Protein AF-A0A940KRP9-F1 (afdb_monomer_lite)

Radius of gyration: 16.77 Å; chains: 1; bounding box: 37×30×49 Å

pLDDT: mean 93.1, std 4.65, range [72.75, 98.44]

Foldseek 3Di:
DQLVLQLVLLVLQLCCLPPPPCVPDVADPQRSLQLNLQLLVVLVVDQKAALVVSLCRRVVDPVSSVSSVVSLVVCCVVVVDDRDNMDTHDPVSSVVSVVVSQQWDQDPVPDTDRDNHDCVQWDWDADPVVRDIDIHGDDDDDD

Sequence (143 aa):
DEYNQTHNVLSIYKNFITEKLDEKLEVSKPDKIDLLNRSIRYFKENEQFNLDEFSNVVLDNPVAIQEWKDYKQHYEQESGNEIGDSFSINNAAVKKQARTYKSVLKLDKNFHIYIHGNRDLIEKGFDDAVKMSYYKVYFNEEQ

Secondary structure (DSSP, 8-state):
-HHHHHHHHHHHHHHIIIIIGGGTS---HHHHHHHHHHHHHHHHH-SEEEHHHHHHHHH--HHHHHHHHHHHHHHHHHH-----SEEE--HHHHHHHHTT---EEEETTTEEEE--S-GGGEEEEEETTTTEEEEEE--S---

Structure (mmCIF, N/CA/C/O backbone):
data_AF-A0A940KRP9-F1
#
_entry.id   AF-A0A940KRP9-F1
#
loop_
_atom_site.group_PDB
_atom_site.id
_atom_site.type_symbol
_atom_site.label_atom_id
_atom_site.label_alt_id
_atom_site.label_comp_id
_atom_site.label_asym_id
_atom_site.label_entity_id
_atom_site.label_seq_id
_atom_site.pdbx_PDB_ins_code
_atom_site.Cartn_x
_atom_site.Cartn_y
_atom_site.Cartn_z
_atom_site.occupancy
_atom_site.B_iso_or_equiv
_atom_site.auth_seq_id
_atom_site.auth_comp_id
_atom_site.auth_asym_id
_atom_site.auth_atom_id
_atom_site.pdbx_PDB_model_num
ATOM 1 N N . ASP A 1 1 ? -8.991 9.642 20.829 1.00 85.44 1 ASP A N 1
ATOM 2 C CA . ASP A 1 1 ? -8.685 8.213 20.596 1.00 85.44 1 ASP A CA 1
ATOM 3 C C . ASP A 1 1 ? -8.724 7.811 19.130 1.00 85.44 1 ASP A C 1
ATOM 5 O O . ASP A 1 1 ? -7.724 7.305 18.642 1.00 85.44 1 ASP A O 1
ATOM 9 N N . GLU A 1 2 ? -9.786 8.131 18.390 1.00 93.62 2 GLU A N 1
ATOM 10 C CA . GLU A 1 2 ? -9.936 7.830 16.948 1.00 93.62 2 GLU A CA 1
ATOM 11 C C . GLU A 1 2 ? -8.743 8.252 16.075 1.00 93.62 2 GLU A C 1
ATOM 13 O O . GLU A 1 2 ? -8.297 7.504 15.205 1.00 93.62 2 GLU A O 1
ATOM 18 N N . TYR A 1 3 ? -8.182 9.443 16.330 1.00 96.31 3 TYR A N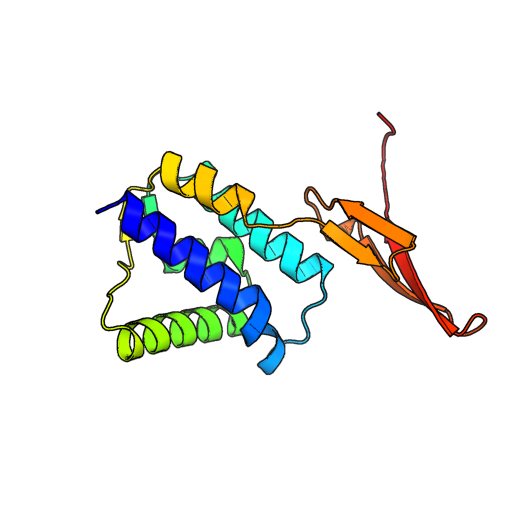 1
ATOM 19 C CA . TYR A 1 3 ? -6.978 9.914 15.641 1.00 96.31 3 TYR A CA 1
ATOM 20 C C . TYR A 1 3 ? -5.799 8.956 15.833 1.00 96.31 3 TYR A C 1
ATOM 22 O O . TYR A 1 3 ? -5.130 8.614 14.861 1.00 96.31 3 TYR A O 1
ATOM 30 N N . ASN A 1 4 ? -5.556 8.522 17.072 1.00 95.00 4 ASN A N 1
ATOM 31 C CA . ASN A 1 4 ? -4.444 7.636 17.406 1.00 95.00 4 ASN A CA 1
ATOM 32 C C . ASN A 1 4 ? -4.681 6.239 16.831 1.00 95.00 4 ASN A C 1
ATOM 34 O O . ASN A 1 4 ? -3.772 5.696 16.219 1.00 95.00 4 ASN A O 1
ATOM 38 N N . GLN A 1 5 ? -5.901 5.705 16.934 1.00 96.25 5 GLN A N 1
ATOM 39 C CA . GLN A 1 5 ? -6.269 4.414 16.338 1.00 96.25 5 GLN A CA 1
ATOM 40 C C . GLN A 1 5 ? -6.049 4.417 14.816 1.00 96.25 5 GLN A C 1
ATOM 42 O O . GLN A 1 5 ? -5.293 3.602 14.288 1.00 96.25 5 GLN A O 1
ATOM 47 N N . THR A 1 6 ? -6.588 5.425 14.120 1.00 97.69 6 THR A N 1
ATOM 48 C CA . THR A 1 6 ? -6.395 5.608 12.670 1.00 97.69 6 THR A CA 1
ATOM 49 C C . THR A 1 6 ? -4.913 5.759 12.311 1.00 97.69 6 THR A C 1
ATOM 51 O O . THR A 1 6 ? -4.429 5.173 11.341 1.00 97.69 6 THR A O 1
ATOM 54 N N . HIS A 1 7 ? -4.171 6.556 13.085 1.00 96.50 7 HIS A N 1
ATOM 55 C CA . HIS A 1 7 ? -2.746 6.779 12.865 1.00 96.50 7 HIS A CA 1
ATOM 56 C C . HIS A 1 7 ? -1.929 5.497 13.042 1.00 96.50 7 HIS A C 1
ATOM 58 O O . HIS A 1 7 ? -1.055 5.228 12.215 1.00 96.50 7 HIS A O 1
ATOM 64 N N . ASN A 1 8 ? -2.216 4.730 14.094 1.00 95.25 8 ASN A N 1
ATOM 65 C CA . ASN A 1 8 ? -1.489 3.524 14.458 1.00 95.25 8 ASN A CA 1
ATOM 66 C C . ASN A 1 8 ? -1.722 2.427 13.424 1.00 95.25 8 ASN A C 1
ATOM 68 O O . ASN A 1 8 ? -0.736 1.948 12.872 1.00 95.25 8 ASN A O 1
ATOM 72 N N . VAL A 1 9 ? -2.979 2.117 13.067 1.00 97.06 9 VAL A N 1
ATOM 73 C CA . VAL A 1 9 ? -3.288 1.112 12.029 1.00 97.06 9 VAL A CA 1
ATOM 74 C C . VAL A 1 9 ? -2.573 1.432 10.721 1.00 97.06 9 VAL A C 1
ATOM 76 O O . VAL A 1 9 ? -1.879 0.583 10.172 1.00 97.06 9 VAL A O 1
ATOM 79 N N . LEU A 1 10 ? -2.678 2.669 10.226 1.00 97.50 10 LEU A N 1
ATOM 80 C CA . LEU A 1 10 ? -2.008 3.056 8.982 1.00 97.50 10 LEU A CA 1
ATOM 81 C C . LEU A 1 10 ? -0.478 3.010 9.101 1.00 97.50 10 LEU A C 1
ATOM 83 O O . LEU A 1 10 ? 0.201 2.737 8.112 1.00 97.50 10 LEU A O 1
ATOM 87 N N . SER A 1 11 ? 0.087 3.276 10.278 1.00 95.94 11 SER A N 1
ATOM 88 C CA . SER A 1 11 ? 1.534 3.181 10.488 1.00 95.94 11 SER A CA 1
ATOM 89 C C . SER A 1 11 ? 2.007 1.729 10.488 1.00 95.94 11 SER A C 1
ATOM 91 O O . SER A 1 11 ? 2.957 1.398 9.78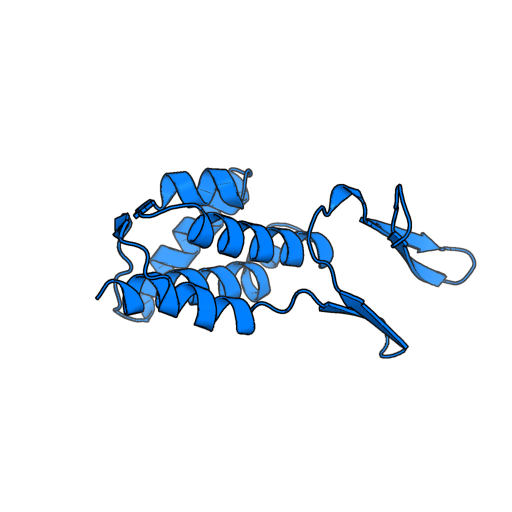2 1.00 95.94 11 SER A O 1
ATOM 93 N N . ILE A 1 12 ? 1.342 0.856 11.244 1.00 95.88 12 ILE A N 1
ATOM 94 C CA . ILE A 1 12 ? 1.747 -0.547 11.359 1.00 95.88 12 ILE A CA 1
ATOM 95 C C . ILE A 1 12 ? 1.470 -1.316 10.066 1.00 95.88 12 ILE A C 1
ATOM 97 O O . ILE A 1 12 ? 2.312 -2.097 9.636 1.00 95.88 12 ILE A O 1
ATOM 101 N N . TYR A 1 13 ? 0.368 -1.016 9.372 1.00 97.56 13 TYR A N 1
ATOM 102 C CA . TYR A 1 13 ? 0.072 -1.590 8.060 1.00 97.56 13 TYR A CA 1
ATOM 103 C C . TYR A 1 13 ? 1.145 -1.234 7.038 1.00 97.56 13 TYR A C 1
ATOM 105 O O . TYR A 1 13 ? 1.604 -2.081 6.276 1.00 97.56 13 TYR A O 1
ATOM 113 N N . LYS A 1 14 ? 1.613 0.017 7.050 1.00 96.44 14 LYS A N 1
ATOM 114 C CA . LYS A 1 14 ? 2.716 0.425 6.186 1.00 96.44 14 LYS A CA 1
ATOM 115 C C . LYS A 1 14 ? 3.966 -0.411 6.447 1.00 96.44 14 LYS A C 1
ATOM 117 O O . LYS A 1 14 ? 4.543 -0.916 5.488 1.00 96.44 14 LYS A O 1
ATOM 122 N N . ASN A 1 15 ? 4.354 -0.554 7.714 1.00 95.00 15 ASN A N 1
ATOM 123 C CA . ASN A 1 15 ? 5.538 -1.319 8.103 1.00 95.00 15 ASN A CA 1
ATOM 124 C C . ASN A 1 15 ? 5.408 -2.788 7.688 1.00 95.00 15 ASN A C 1
ATOM 126 O O . ASN A 1 15 ? 6.341 -3.334 7.103 1.00 95.00 15 ASN A O 1
ATOM 130 N N . PHE A 1 16 ? 4.233 -3.390 7.886 1.00 96.25 16 PHE A N 1
ATOM 131 C CA . PHE A 1 16 ? 3.929 -4.740 7.419 1.00 96.25 16 PHE A CA 1
ATOM 132 C C . PHE A 1 16 ? 4.212 -4.903 5.918 1.00 96.25 16 PHE A C 1
ATOM 134 O O . PHE A 1 16 ? 5.010 -5.758 5.528 1.00 96.25 16 PHE A O 1
ATOM 141 N N . ILE A 1 17 ? 3.646 -4.035 5.073 1.00 95.50 17 ILE A N 1
ATOM 142 C CA . ILE A 1 17 ? 3.846 -4.099 3.616 1.00 95.50 17 ILE A CA 1
ATOM 143 C C . ILE A 1 17 ? 5.312 -3.863 3.229 1.00 95.50 17 ILE A C 1
ATOM 145 O O . ILE A 1 17 ? 5.844 -4.515 2.322 1.00 95.50 17 ILE A O 1
ATOM 149 N N . THR A 1 18 ? 5.992 -2.916 3.878 1.00 91.69 18 THR A N 1
ATOM 150 C CA . THR A 1 18 ? 7.353 -2.540 3.478 1.00 91.69 18 THR A CA 1
ATOM 151 C C . THR A 1 18 ? 8.426 -3.493 3.981 1.00 91.69 18 THR A C 1
ATOM 153 O O . THR A 1 18 ? 9.421 -3.657 3.277 1.00 91.69 18 THR A O 1
ATOM 156 N N . GLU A 1 19 ? 8.235 -4.112 5.145 1.00 90.00 19 GLU A N 1
ATOM 157 C CA . GLU A 1 19 ? 9.295 -4.832 5.863 1.00 90.00 19 GLU A CA 1
ATOM 158 C C . GLU A 1 19 ? 9.009 -6.321 6.064 1.00 90.00 19 GLU A C 1
ATOM 160 O O . GLU A 1 19 ? 9.963 -7.090 6.122 1.00 90.00 19 GLU A O 1
ATOM 165 N N . LYS A 1 20 ? 7.739 -6.741 6.161 1.00 90.44 20 LYS A N 1
ATOM 166 C CA . LYS A 1 20 ? 7.386 -8.116 6.557 1.00 90.44 20 LYS A CA 1
ATOM 167 C C . LYS A 1 20 ? 6.733 -8.960 5.485 1.00 90.44 20 LYS A C 1
ATOM 169 O O . LYS A 1 20 ? 7.010 -10.151 5.419 1.00 90.44 20 LYS A O 1
ATOM 174 N N . LEU A 1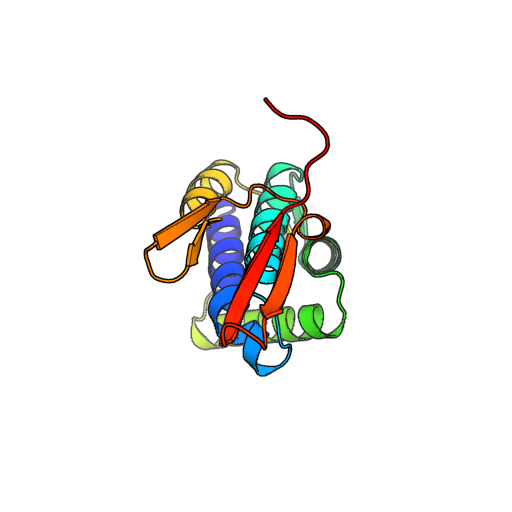 21 ? 5.925 -8.360 4.616 1.00 90.12 21 LEU A N 1
ATOM 175 C CA . LEU A 1 21 ? 5.172 -9.112 3.612 1.00 90.12 21 LEU A CA 1
ATOM 176 C C . LEU A 1 21 ? 6.075 -9.980 2.707 1.00 90.12 21 LEU A C 1
ATOM 178 O O . LEU A 1 21 ? 5.694 -11.093 2.347 1.00 90.12 21 LEU A O 1
ATOM 182 N N . ASP A 1 22 ? 7.295 -9.508 2.422 1.00 87.44 22 ASP A N 1
ATOM 183 C CA . ASP A 1 22 ? 8.266 -10.217 1.572 1.00 87.44 22 ASP A CA 1
ATOM 184 C C . ASP A 1 22 ? 8.853 -11.482 2.207 1.00 87.44 22 ASP A C 1
ATOM 186 O O . ASP A 1 22 ? 9.421 -12.308 1.498 1.00 87.44 22 ASP A O 1
ATOM 190 N N . GLU A 1 23 ? 8.736 -11.661 3.527 1.00 86.88 23 GLU A N 1
ATOM 191 C CA . GLU A 1 23 ? 9.259 -12.854 4.211 1.00 86.88 23 GLU A CA 1
ATOM 192 C C . GLU A 1 23 ? 8.478 -14.124 3.824 1.00 86.88 23 GLU A C 1
ATOM 194 O O . GLU A 1 23 ? 8.986 -15.238 3.970 1.00 86.88 23 GLU A O 1
ATOM 199 N N . LYS A 1 24 ? 7.245 -13.964 3.324 1.00 84.00 24 LYS A N 1
ATOM 200 C CA . LYS A 1 24 ? 6.323 -15.062 2.990 1.00 84.00 24 LYS A CA 1
ATOM 201 C C . LYS A 1 24 ? 5.796 -15.011 1.565 1.00 84.00 24 LYS A C 1
ATOM 203 O O . LYS A 1 24 ? 5.476 -16.057 1.004 1.00 84.00 24 LYS A O 1
ATOM 208 N N . LEU A 1 25 ? 5.674 -13.816 0.996 1.00 86.44 25 LEU A N 1
ATOM 209 C CA . LEU A 1 25 ? 5.122 -13.595 -0.332 1.00 86.44 25 LEU A CA 1
ATOM 210 C C . LEU A 1 25 ? 6.112 -12.765 -1.138 1.00 86.44 25 LEU A C 1
ATOM 212 O O . LEU A 1 25 ? 6.456 -11.662 -0.740 1.00 86.44 25 LEU A O 1
ATOM 216 N N . GLU A 1 26 ? 6.551 -13.250 -2.297 1.00 86.81 26 GLU A N 1
ATOM 217 C CA . GLU A 1 26 ? 7.352 -12.417 -3.197 1.00 86.81 26 GLU A CA 1
ATOM 218 C C . GLU A 1 26 ? 6.465 -11.329 -3.817 1.00 86.81 26 GLU A C 1
ATOM 220 O O . GLU A 1 26 ? 5.782 -11.551 -4.818 1.00 86.81 26 GLU A O 1
ATOM 225 N N . VAL A 1 27 ? 6.453 -10.140 -3.207 1.00 88.75 27 VAL A N 1
ATOM 226 C CA . VAL A 1 27 ? 5.619 -9.015 -3.642 1.00 88.75 27 VAL A CA 1
ATOM 227 C C . VAL A 1 27 ? 6.477 -7.971 -4.345 1.00 88.75 27 VAL A C 1
ATOM 229 O O . VAL A 1 27 ? 7.454 -7.441 -3.808 1.00 88.75 27 VAL A O 1
ATOM 232 N N . SER A 1 28 ? 6.115 -7.639 -5.585 1.00 89.38 28 SER A N 1
ATOM 233 C CA . SER A 1 28 ? 6.868 -6.652 -6.355 1.00 89.38 28 SER A CA 1
ATOM 234 C C . SER A 1 28 ? 6.693 -5.237 -5.783 1.00 89.38 28 SER A C 1
ATOM 236 O O . SER A 1 28 ? 5.716 -4.921 -5.106 1.00 89.38 28 SER A O 1
ATOM 238 N N . LYS A 1 29 ? 7.634 -4.325 -6.069 1.00 89.75 29 LYS A N 1
ATOM 239 C CA . LYS A 1 29 ? 7.510 -2.929 -5.609 1.00 89.75 29 LYS A CA 1
ATOM 240 C C . LYS A 1 29 ? 6.225 -2.227 -6.086 1.00 89.75 29 LYS A C 1
ATOM 242 O O . LYS A 1 29 ? 5.641 -1.528 -5.259 1.00 89.75 29 LYS A O 1
ATOM 247 N N . PRO A 1 30 ? 5.777 -2.371 -7.351 1.00 90.44 30 PRO A N 1
ATOM 248 C CA . PRO A 1 30 ? 4.471 -1.860 -7.767 1.00 90.44 30 PRO A CA 1
ATOM 249 C C . PRO A 1 30 ? 3.313 -2.424 -6.943 1.00 90.44 30 PRO A C 1
ATOM 251 O O . PRO A 1 30 ? 2.467 -1.648 -6.514 1.00 90.44 30 PRO A O 1
ATOM 254 N N . ASP A 1 31 ? 3.319 -3.728 -6.652 1.00 90.25 31 ASP A N 1
ATOM 255 C CA . ASP A 1 31 ? 2.261 -4.374 -5.862 1.00 90.25 31 ASP A CA 1
ATOM 256 C C . ASP A 1 31 ? 2.210 -3.802 -4.441 1.00 90.25 31 ASP A C 1
ATOM 258 O O . ASP A 1 31 ? 1.144 -3.457 -3.942 1.00 90.25 31 ASP A O 1
ATOM 262 N N . LYS A 1 32 ? 3.369 -3.590 -3.805 1.00 92.38 32 LYS A N 1
ATOM 263 C CA . LYS A 1 32 ? 3.433 -2.915 -2.499 1.00 92.38 32 LYS A CA 1
ATOM 264 C C . LYS A 1 32 ? 2.869 -1.501 -2.548 1.00 92.38 32 LYS A C 1
ATOM 266 O O . LYS A 1 32 ? 2.148 -1.095 -1.641 1.00 92.38 32 LYS A O 1
ATOM 271 N N . ILE A 1 33 ? 3.217 -0.731 -3.581 1.00 92.44 33 ILE A N 1
ATOM 272 C CA . ILE A 1 33 ? 2.702 0.634 -3.749 1.00 92.44 33 ILE A CA 1
ATOM 273 C C . ILE A 1 33 ? 1.181 0.606 -3.937 1.00 92.44 33 ILE A C 1
ATOM 275 O O . ILE A 1 33 ? 0.489 1.432 -3.344 1.00 92.44 33 ILE A O 1
ATOM 279 N N . ASP A 1 34 ? 0.657 -0.355 -4.696 1.00 92.19 34 ASP A N 1
ATOM 280 C CA . ASP A 1 34 ? -0.782 -0.540 -4.869 1.00 92.19 34 ASP A CA 1
ATOM 281 C C . ASP A 1 34 ? -1.482 -0.899 -3.550 1.00 92.19 34 ASP A C 1
ATOM 283 O O . ASP A 1 34 ? -2.433 -0.218 -3.176 1.00 92.19 34 ASP A O 1
ATOM 287 N N . LEU A 1 35 ? -0.959 -1.854 -2.773 1.00 94.50 35 LEU A N 1
ATOM 288 C CA . LEU A 1 35 ? -1.495 -2.221 -1.451 1.00 94.50 35 LEU A CA 1
ATOM 289 C C . LEU A 1 35 ? -1.523 -1.036 -0.473 1.00 94.50 35 LEU A C 1
ATOM 291 O O . LEU A 1 35 ? -2.485 -0.858 0.279 1.00 94.50 35 LEU A O 1
ATOM 295 N N . LEU A 1 36 ? -0.484 -0.199 -0.496 1.00 95.25 36 LEU A N 1
ATOM 296 C CA . LEU A 1 36 ? -0.415 1.033 0.291 1.00 95.25 36 LEU A CA 1
ATOM 297 C C . LEU A 1 36 ? -1.430 2.081 -0.202 1.00 95.25 36 LEU A C 1
ATOM 299 O O . LEU A 1 36 ? -2.081 2.747 0.601 1.00 95.25 36 LEU A O 1
ATOM 303 N N . ASN A 1 37 ? -1.603 2.237 -1.514 1.00 93.44 37 ASN A N 1
ATOM 304 C CA . ASN A 1 37 ? -2.599 3.150 -2.077 1.00 93.44 37 ASN A CA 1
ATOM 305 C C . ASN A 1 37 ? -4.035 2.670 -1.779 1.00 93.44 37 ASN A C 1
ATOM 307 O O . ASN A 1 37 ? -4.893 3.490 -1.440 1.00 93.44 37 ASN A O 1
ATOM 311 N N . ARG A 1 38 ? -4.292 1.357 -1.854 1.00 94.62 38 ARG A N 1
ATOM 312 C CA . ARG A 1 38 ? -5.574 0.715 -1.519 1.00 94.62 38 ARG A CA 1
ATOM 313 C C . ARG A 1 38 ? -5.960 0.949 -0.064 1.00 94.62 38 ARG A C 1
ATOM 315 O O . ARG A 1 38 ? -7.110 1.299 0.186 1.00 94.62 38 ARG A O 1
ATOM 322 N N . SER A 1 39 ? -5.020 0.841 0.880 1.00 96.50 39 SER A N 1
ATOM 323 C CA . SER A 1 39 ? -5.325 1.114 2.291 1.00 96.50 39 SER A CA 1
ATOM 324 C C . SER A 1 39 ? -5.702 2.576 2.516 1.00 96.50 39 SER A C 1
ATOM 326 O O . SER A 1 39 ? -6.719 2.861 3.143 1.00 96.50 39 SER A O 1
ATOM 328 N N . ILE A 1 40 ? -4.964 3.525 1.933 1.00 96.19 40 ILE A N 1
ATOM 329 C CA . ILE A 1 40 ? -5.319 4.949 2.020 1.00 96.19 40 ILE A CA 1
ATOM 330 C C . ILE A 1 40 ? -6.677 5.230 1.371 1.00 96.19 40 ILE A C 1
ATOM 332 O O . ILE A 1 40 ? -7.413 6.079 1.874 1.00 96.19 40 ILE A O 1
ATOM 336 N N . ARG A 1 41 ? -7.018 4.547 0.272 1.00 95.44 41 ARG A N 1
ATOM 337 C CA . ARG A 1 41 ? -8.331 4.669 -0.372 1.00 95.44 41 ARG A CA 1
ATOM 338 C C . ARG A 1 41 ? -9.450 4.164 0.540 1.00 95.44 41 ARG A C 1
ATOM 340 O O . ARG A 1 41 ? -10.366 4.934 0.802 1.00 95.44 41 ARG A O 1
ATOM 347 N N . TYR A 1 42 ? -9.314 2.966 1.115 1.00 97.75 42 TYR A N 1
ATOM 348 C CA . TYR A 1 42 ? -10.274 2.429 2.089 1.00 97.75 42 TYR A CA 1
ATOM 349 C C . TYR A 1 42 ? -10.550 3.429 3.220 1.00 97.75 42 TYR A C 1
ATOM 351 O O . TYR A 1 42 ? -11.698 3.755 3.498 1.00 97.75 42 TYR A O 1
ATOM 359 N N . PHE A 1 43 ? -9.500 3.994 3.820 1.00 98.00 43 PHE A N 1
ATOM 360 C CA . PHE A 1 43 ? -9.641 4.955 4.917 1.00 98.00 43 PHE A CA 1
ATOM 361 C C . PHE A 1 43 ? -10.219 6.321 4.501 1.00 98.00 43 PHE A C 1
ATOM 363 O O . PHE A 1 43 ? -10.608 7.100 5.363 1.00 98.00 43 PHE A O 1
ATOM 370 N N . LYS A 1 44 ? -10.232 6.662 3.209 1.00 96.81 44 LYS A N 1
ATOM 371 C CA . LYS A 1 44 ? -10.872 7.890 2.702 1.00 96.81 44 LYS A CA 1
ATOM 372 C C . LYS A 1 44 ? -12.337 7.681 2.332 1.00 96.81 44 LYS A C 1
ATOM 374 O O . LYS A 1 44 ? -13.085 8.651 2.326 1.00 96.81 44 LYS A O 1
ATOM 379 N N . GLU A 1 45 ? -12.701 6.460 1.957 1.00 97.31 45 GLU A N 1
ATOM 380 C CA . GLU A 1 45 ? -14.028 6.109 1.441 1.00 97.31 45 GLU A CA 1
ATOM 381 C C . GLU A 1 45 ? -14.966 5.565 2.528 1.00 97.31 45 GLU A C 1
ATOM 383 O O . GLU A 1 45 ? -16.169 5.502 2.301 1.00 97.31 45 GLU A O 1
ATOM 388 N N . ASN A 1 46 ? -14.440 5.230 3.711 1.00 97.75 46 ASN A N 1
ATOM 389 C CA . ASN A 1 46 ? -15.209 4.690 4.831 1.00 97.75 46 ASN A CA 1
ATOM 390 C C . ASN A 1 46 ? -15.190 5.619 6.052 1.00 97.75 46 ASN A C 1
ATOM 392 O O . ASN A 1 46 ? -14.195 6.288 6.333 1.00 97.75 46 ASN A O 1
ATOM 396 N N . GLU A 1 47 ? -16.288 5.618 6.811 1.00 97.25 47 GLU A N 1
ATOM 397 C CA . GLU A 1 47 ? -16.410 6.362 8.075 1.00 97.25 47 GLU A CA 1
ATOM 398 C C . GLU A 1 47 ? -15.986 5.530 9.294 1.00 97.25 47 GLU A C 1
ATOM 400 O O . GLU A 1 47 ? -15.526 6.080 10.297 1.00 97.25 47 GLU A O 1
ATOM 405 N N . GLN A 1 48 ? -16.108 4.203 9.207 1.00 97.69 48 GLN A N 1
ATOM 406 C CA . GLN A 1 48 ? -15.646 3.259 10.221 1.00 97.69 48 GLN A CA 1
ATOM 407 C C . GLN A 1 48 ? -14.581 2.337 9.646 1.00 97.69 48 GLN A C 1
ATOM 409 O O . GLN A 1 48 ? -14.652 1.902 8.502 1.00 97.69 48 GLN A O 1
ATOM 414 N N . PHE A 1 49 ? -13.590 2.041 10.474 1.00 98.38 49 PHE A N 1
ATOM 415 C CA . PHE A 1 49 ? -12.644 0.971 10.242 1.00 98.38 49 PHE A CA 1
ATOM 416 C C . PHE A 1 49 ? -13.209 -0.314 10.836 1.00 98.38 49 PHE A C 1
ATOM 418 O O . PHE A 1 49 ? -13.664 -0.302 11.980 1.00 98.38 49 PHE A O 1
ATOM 425 N N . ASN A 1 50 ? -13.102 -1.409 10.089 1.00 98.31 50 ASN A N 1
ATOM 426 C CA . ASN A 1 50 ? -13.270 -2.767 10.581 1.00 98.31 50 ASN A CA 1
ATOM 427 C C . ASN A 1 50 ? -12.092 -3.619 10.088 1.00 98.31 50 ASN A C 1
ATOM 429 O O . ASN A 1 50 ? -11.795 -3.624 8.893 1.00 98.31 50 ASN A O 1
ATOM 433 N N . LEU A 1 51 ? -11.416 -4.332 10.991 1.00 97.62 51 LEU A N 1
ATOM 434 C CA . LEU A 1 51 ? -10.199 -5.078 10.668 1.00 97.62 51 LEU A CA 1
ATOM 435 C C . LEU A 1 51 ? -10.430 -6.141 9.588 1.00 97.62 51 LEU A C 1
ATOM 437 O O . LEU A 1 51 ? -9.610 -6.264 8.676 1.00 97.62 51 LEU A O 1
ATOM 441 N N . ASP A 1 52 ? -11.520 -6.903 9.675 1.00 97.50 52 ASP A N 1
ATOM 442 C CA . ASP A 1 52 ? -11.814 -7.980 8.728 1.00 97.50 52 ASP A CA 1
ATOM 443 C C . ASP A 1 52 ? -12.186 -7.426 7.356 1.00 97.50 52 ASP A C 1
ATOM 445 O O . ASP A 1 52 ? -11.652 -7.876 6.340 1.00 97.50 52 ASP A O 1
ATOM 449 N N . GLU A 1 53 ? -13.053 -6.418 7.311 1.00 98.12 53 GLU A N 1
ATOM 450 C CA . GLU A 1 53 ? -13.429 -5.750 6.066 1.00 98.12 53 GLU A CA 1
ATOM 451 C C . GLU A 1 53 ? -12.210 -5.118 5.389 1.00 98.12 53 GLU A C 1
ATOM 453 O O . GLU A 1 53 ? -11.943 -5.392 4.219 1.00 98.12 53 GLU A O 1
ATOM 458 N N . PHE A 1 54 ? -11.424 -4.341 6.139 1.00 98.38 54 PHE A N 1
ATOM 459 C CA . PHE A 1 54 ? -10.184 -3.740 5.658 1.00 98.38 54 PHE A CA 1
ATOM 460 C C . PHE A 1 54 ? -9.245 -4.796 5.075 1.00 98.38 54 PHE A C 1
ATOM 462 O O . PHE A 1 54 ? -8.750 -4.638 3.959 1.00 98.38 54 PHE A O 1
ATOM 469 N N . SER A 1 55 ? -9.013 -5.885 5.813 1.00 97.75 55 SER A N 1
ATOM 470 C CA . SER A 1 55 ? -8.089 -6.940 5.391 1.00 97.75 55 SER A CA 1
ATOM 471 C C . SER A 1 55 ? -8.542 -7.574 4.075 1.00 97.75 55 SER A C 1
ATOM 473 O O . SER A 1 55 ? -7.732 -7.732 3.164 1.00 97.75 55 SER A O 1
ATOM 475 N N . ASN A 1 56 ? -9.837 -7.865 3.932 1.00 97.12 56 ASN A N 1
ATOM 476 C CA . ASN A 1 56 ? -10.388 -8.430 2.700 1.00 97.12 56 ASN A CA 1
ATOM 477 C C . ASN A 1 56 ? -10.319 -7.441 1.528 1.00 97.12 56 ASN A C 1
ATOM 479 O O . ASN A 1 56 ? -9.814 -7.785 0.462 1.00 97.12 56 ASN A O 1
ATOM 483 N N . VAL A 1 57 ? -10.766 -6.197 1.725 1.00 96.00 57 VAL A N 1
ATOM 484 C CA . VAL A 1 57 ? -10.834 -5.179 0.662 1.00 96.00 57 VAL A CA 1
ATOM 485 C C . VAL A 1 57 ? -9.448 -4.751 0.185 1.00 96.00 57 VAL A C 1
ATOM 487 O O . VAL A 1 57 ? -9.264 -4.430 -0.993 1.00 96.00 57 VAL A O 1
ATOM 490 N N . VAL A 1 58 ? -8.457 -4.710 1.075 1.00 96.12 58 VAL A N 1
ATOM 491 C CA . VAL A 1 58 ? -7.133 -4.160 0.764 1.00 96.12 58 VAL A CA 1
ATOM 492 C C . VAL A 1 58 ? -6.133 -5.233 0.347 1.00 96.12 58 VAL A C 1
ATOM 494 O O . VAL A 1 58 ? -5.370 -4.979 -0.582 1.00 96.12 58 VAL A O 1
ATOM 497 N N . LEU A 1 59 ? -6.117 -6.403 0.992 1.00 95.25 59 LEU A N 1
ATOM 498 C CA . LEU A 1 59 ? -5.125 -7.445 0.700 1.00 95.25 59 LEU A CA 1
ATOM 499 C C . LEU A 1 59 ? -5.629 -8.459 -0.327 1.00 95.25 59 LEU A C 1
ATOM 501 O O . LEU A 1 59 ? -4.844 -8.876 -1.173 1.00 95.25 59 LEU A O 1
ATOM 505 N N . ASP A 1 60 ? -6.911 -8.837 -0.263 1.00 91.81 60 ASP A N 1
ATOM 506 C CA . ASP A 1 60 ? -7.553 -9.789 -1.188 1.00 91.81 60 ASP A CA 1
ATOM 507 C C . ASP A 1 60 ? -6.741 -11.087 -1.412 1.00 91.81 60 ASP A C 1
ATOM 509 O O . ASP A 1 60 ? -6.648 -11.647 -2.502 1.00 91.81 60 ASP A O 1
ATOM 513 N N . ASN A 1 61 ? -6.063 -11.548 -0.358 1.00 93.75 61 ASN A N 1
ATOM 514 C CA . ASN A 1 61 ? -5.253 -12.758 -0.375 1.00 93.75 61 ASN A CA 1
ATOM 515 C C . ASN A 1 61 ? -5.268 -13.397 1.024 1.00 93.75 61 ASN A C 1
ATOM 517 O O . ASN A 1 61 ? -4.784 -12.769 1.968 1.00 93.75 61 ASN A O 1
ATOM 521 N N . PRO A 1 62 ? -5.771 -14.636 1.186 1.00 94.31 62 PRO A N 1
ATOM 522 C CA . PRO A 1 62 ? -5.911 -15.262 2.502 1.00 94.31 62 PRO A CA 1
ATOM 523 C C . PRO A 1 62 ? -4.604 -15.379 3.294 1.00 94.31 62 PRO A C 1
ATOM 525 O O . PRO A 1 62 ? -4.610 -15.200 4.509 1.00 94.31 62 PRO A O 1
ATOM 528 N N . VAL A 1 63 ? -3.480 -15.640 2.616 1.00 94.19 63 VAL A N 1
ATOM 529 C CA . VAL A 1 63 ? -2.163 -15.741 3.262 1.00 94.19 63 VAL A CA 1
ATOM 530 C C . VAL A 1 63 ? -1.720 -14.367 3.753 1.00 94.19 63 VAL A C 1
ATOM 532 O O . VAL A 1 63 ? -1.351 -14.225 4.913 1.00 94.19 63 VAL A O 1
ATOM 535 N N . ALA A 1 64 ? -1.827 -13.336 2.912 1.00 95.06 64 ALA A N 1
ATOM 536 C CA . ALA A 1 64 ? -1.474 -11.973 3.307 1.00 95.06 64 ALA A CA 1
ATOM 537 C C . ALA A 1 64 ? -2.358 -11.454 4.454 1.00 95.06 64 ALA A C 1
ATOM 539 O O . ALA A 1 64 ? -1.865 -10.756 5.335 1.00 95.06 64 ALA A O 1
ATOM 540 N N . ILE A 1 65 ? -3.649 -11.806 4.457 1.00 97.06 65 ILE A N 1
ATOM 541 C CA . ILE A 1 65 ? -4.593 -11.454 5.527 1.00 97.06 65 ILE A CA 1
ATOM 542 C C . ILE A 1 65 ? -4.178 -12.095 6.851 1.00 97.06 65 ILE A C 1
ATOM 544 O O . ILE A 1 65 ? -4.183 -11.414 7.876 1.00 97.06 65 ILE A O 1
ATOM 548 N N . GLN A 1 66 ? -3.815 -13.380 6.840 1.00 96.19 66 GLN A N 1
ATOM 549 C CA . GLN A 1 66 ? -3.365 -14.064 8.050 1.00 96.19 66 GLN A CA 1
ATOM 550 C C . GLN A 1 66 ? -2.069 -13.441 8.584 1.00 96.19 66 GLN A C 1
ATOM 552 O O . GLN A 1 66 ? -2.021 -13.044 9.743 1.00 96.19 66 GLN A O 1
ATOM 557 N N . GLU A 1 67 ? -1.070 -13.250 7.720 1.00 96.06 67 GLU A N 1
ATOM 558 C CA . GLU A 1 67 ? 0.209 -12.633 8.097 1.00 96.06 67 GLU A CA 1
ATOM 559 C C . GLU A 1 67 ? 0.028 -11.198 8.619 1.00 96.06 67 GLU A C 1
ATOM 561 O O . GLU A 1 67 ? 0.714 -10.774 9.546 1.00 96.06 67 GLU A O 1
ATOM 566 N N . TRP A 1 68 ? -0.931 -10.446 8.069 1.00 97.00 68 TRP A N 1
ATOM 567 C CA . TRP A 1 68 ? -1.276 -9.115 8.565 1.00 97.00 68 TRP A CA 1
ATOM 568 C C . TRP A 1 68 ? -1.844 -9.156 9.988 1.00 97.00 68 TRP A C 1
ATOM 570 O O . TRP A 1 68 ? -1.428 -8.370 10.844 1.00 97.00 68 TRP A O 1
ATOM 580 N N . LYS A 1 69 ? -2.781 -10.071 10.254 1.00 96.69 69 LYS A N 1
ATOM 581 C CA . LYS A 1 69 ? -3.384 -10.236 11.584 1.00 96.69 69 LYS A CA 1
ATOM 582 C C . LYS A 1 69 ? -2.353 -10.687 12.614 1.00 96.69 69 LYS A C 1
ATOM 584 O O . LYS A 1 69 ? -2.301 -10.109 13.700 1.00 96.69 69 LYS A O 1
ATOM 589 N N . ASP A 1 70 ? -1.497 -11.634 12.247 1.00 95.69 70 ASP A N 1
ATOM 590 C CA . ASP A 1 70 ? -0.413 -12.118 13.105 1.00 95.69 70 ASP A CA 1
ATOM 591 C C . ASP A 1 70 ? 0.591 -10.994 13.404 1.00 95.69 70 ASP A C 1
ATOM 593 O O . ASP A 1 70 ? 0.988 -10.792 14.555 1.00 95.69 70 ASP A O 1
ATOM 597 N N . TYR A 1 71 ? 0.943 -10.188 12.395 1.00 95.94 71 TYR A N 1
ATOM 598 C CA . TYR A 1 71 ? 1.817 -9.028 12.569 1.00 95.94 71 TYR A CA 1
ATOM 599 C C . TYR A 1 71 ? 1.210 -7.966 13.495 1.00 95.94 71 TYR A C 1
ATOM 601 O O . TYR A 1 71 ? 1.907 -7.456 14.378 1.00 95.94 71 TYR A O 1
ATOM 609 N N . LYS A 1 72 ? -0.083 -7.642 13.333 1.00 95.88 72 LYS A N 1
ATOM 610 C CA . LYS A 1 72 ? -0.807 -6.734 14.239 1.00 95.88 72 LYS A CA 1
ATOM 611 C C . LYS A 1 72 ? -0.739 -7.253 15.676 1.00 95.88 72 LYS A C 1
ATOM 613 O O . LYS A 1 72 ? -0.321 -6.508 16.558 1.00 95.88 72 LYS A O 1
ATOM 618 N N . GLN A 1 73 ? -1.088 -8.520 15.897 1.00 95.44 73 GLN A N 1
ATOM 619 C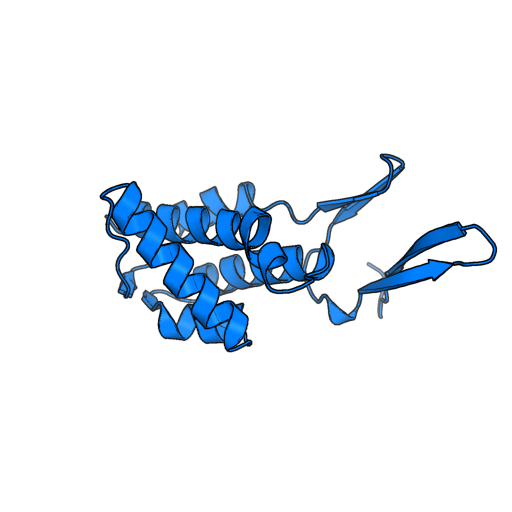 CA . GLN A 1 73 ? -1.116 -9.119 17.232 1.00 95.44 73 GLN A CA 1
ATOM 620 C C . GLN A 1 73 ? 0.269 -9.111 17.897 1.00 95.44 73 GLN A C 1
ATOM 622 O O . GLN A 1 73 ? 0.387 -8.771 19.075 1.00 95.44 73 GLN A O 1
ATOM 627 N N . HIS A 1 74 ? 1.326 -9.442 17.153 1.00 94.81 74 HIS A N 1
ATOM 628 C CA . HIS A 1 74 ? 2.698 -9.388 17.662 1.00 94.81 74 HIS A CA 1
ATOM 629 C C . HIS A 1 74 ? 3.097 -7.963 18.064 1.00 94.81 74 HIS A C 1
ATOM 631 O O . HIS A 1 74 ? 3.644 -7.744 19.144 1.00 94.81 74 HIS A O 1
ATOM 637 N N . TYR A 1 75 ? 2.770 -6.974 17.229 1.00 94.00 75 TYR A N 1
ATOM 638 C CA . TYR A 1 75 ? 3.033 -5.570 17.532 1.00 94.00 75 TYR A CA 1
ATOM 639 C C . TYR A 1 75 ? 2.305 -5.099 18.803 1.00 94.00 75 TYR A C 1
ATOM 641 O O . TYR A 1 75 ? 2.875 -4.355 19.607 1.00 94.00 75 TYR A O 1
ATOM 649 N N . GLU A 1 76 ? 1.056 -5.521 19.010 1.00 94.06 76 GLU A N 1
ATOM 650 C CA . GLU A 1 76 ? 0.282 -5.201 20.218 1.00 94.06 76 GLU A CA 1
ATOM 651 C C . GLU A 1 76 ? 0.938 -5.793 21.474 1.00 94.06 76 GLU A C 1
ATOM 653 O O . GLU A 1 76 ? 1.076 -5.097 22.482 1.00 94.06 76 GLU A O 1
ATOM 658 N N . GLN A 1 77 ? 1.424 -7.037 21.394 1.00 94.06 77 GLN A N 1
ATOM 659 C CA . GLN A 1 77 ? 2.134 -7.708 22.489 1.00 94.06 77 GLN A CA 1
ATOM 660 C C . GLN A 1 77 ? 3.463 -7.027 22.838 1.00 94.06 77 GLN A C 1
ATOM 662 O O . GLN A 1 77 ? 3.761 -6.840 24.017 1.00 94.06 77 GLN A O 1
ATOM 667 N N . GLU A 1 78 ? 4.258 -6.641 21.839 1.00 93.56 78 GLU A N 1
ATOM 668 C CA . GLU A 1 78 ? 5.566 -6.012 22.065 1.00 93.56 78 GLU A CA 1
ATOM 669 C C . GLU A 1 78 ? 5.456 -4.559 22.531 1.00 93.56 78 GLU A C 1
ATOM 671 O O . GLU A 1 78 ? 6.226 -4.112 23.382 1.00 93.56 78 GLU A O 1
ATOM 676 N N . SER A 1 79 ? 4.520 -3.801 21.959 1.00 90.44 79 SER A N 1
ATOM 677 C CA . SER A 1 79 ? 4.388 -2.371 22.245 1.00 90.44 79 SER A CA 1
ATOM 678 C C . SER A 1 79 ? 3.512 -2.070 23.463 1.00 90.44 79 SER A C 1
ATOM 680 O O . SER A 1 79 ? 3.564 -0.951 23.976 1.00 90.44 79 SER A O 1
ATOM 682 N N . GLY A 1 80 ? 2.687 -3.029 23.900 1.00 88.88 80 GLY A N 1
ATOM 683 C CA . GLY A 1 80 ? 1.668 -2.839 24.935 1.00 88.88 80 GLY A CA 1
ATOM 684 C C . GLY A 1 80 ? 0.513 -1.921 24.513 1.00 88.88 80 GLY A C 1
ATOM 685 O O . GLY A 1 80 ? -0.292 -1.534 25.358 1.00 88.88 80 GLY A O 1
ATOM 686 N N . ASN A 1 81 ? 0.439 -1.538 23.233 1.00 86.69 81 ASN A N 1
ATOM 687 C CA . ASN A 1 81 ? -0.612 -0.676 22.701 1.00 86.69 81 ASN A CA 1
ATOM 688 C C . ASN A 1 81 ? -1.622 -1.503 21.914 1.00 86.69 81 ASN A C 1
ATOM 690 O O . ASN A 1 81 ? -1.290 -2.021 20.851 1.00 86.69 81 ASN A O 1
ATOM 694 N N . GLU A 1 82 ? -2.862 -1.549 22.392 1.00 89.56 82 GLU A N 1
ATOM 695 C CA . GLU A 1 82 ? -3.962 -2.186 21.671 1.00 89.56 82 GLU A CA 1
ATOM 696 C C . GLU A 1 82 ? -4.477 -1.306 20.528 1.00 89.56 82 GLU A C 1
ATOM 698 O O . GLU A 1 82 ? -4.718 -0.096 20.662 1.00 89.56 82 GLU A O 1
ATOM 703 N N . ILE A 1 83 ? -4.683 -1.946 19.387 1.00 89.56 83 ILE A N 1
ATOM 704 C CA . ILE A 1 83 ? -5.278 -1.377 18.195 1.00 89.56 83 ILE A CA 1
ATOM 705 C C . ILE A 1 83 ? -6.663 -2.000 18.053 1.00 89.56 83 ILE A C 1
ATOM 707 O O . ILE A 1 83 ? -6.806 -3.207 17.868 1.00 89.56 83 ILE A O 1
ATOM 711 N N . GLY A 1 84 ? -7.693 -1.163 18.130 1.00 91.50 84 GLY A N 1
ATOM 712 C CA . GLY A 1 84 ? -9.071 -1.630 18.069 1.00 91.50 84 GLY A CA 1
ATOM 713 C C . GLY A 1 84 ? -9.383 -2.288 16.727 1.00 91.50 84 GLY A C 1
ATOM 714 O O . GLY A 1 84 ? -9.011 -1.775 15.670 1.00 91.50 84 GLY A O 1
ATOM 715 N N . ASP A 1 85 ? -10.127 -3.390 16.765 1.00 95.81 85 ASP A N 1
ATOM 716 C CA . ASP A 1 85 ? -10.577 -4.076 15.550 1.00 95.81 85 ASP A CA 1
ATOM 717 C C . ASP A 1 85 ? -11.713 -3.319 14.839 1.00 95.81 85 ASP A C 1
ATOM 719 O O . ASP A 1 85 ? -11.990 -3.575 13.669 1.00 95.81 85 ASP A O 1
ATOM 723 N N . SER A 1 86 ? -12.354 -2.362 15.523 1.00 97.06 86 SER A N 1
ATOM 724 C CA . SER A 1 86 ? -13.364 -1.470 14.951 1.00 97.06 86 SER A CA 1
ATOM 725 C C . SER A 1 86 ? -13.338 -0.094 15.618 1.00 97.06 86 SER A C 1
ATOM 727 O O . SER A 1 86 ? -13.338 -0.006 16.846 1.00 97.06 86 SER A O 1
ATOM 729 N N . PHE A 1 87 ? -13.332 0.989 14.835 1.00 97.50 87 PHE A N 1
ATOM 730 C CA . PHE A 1 87 ? -13.356 2.370 15.350 1.00 97.50 87 PHE A CA 1
ATOM 731 C C . PHE A 1 87 ? -13.757 3.393 14.275 1.00 97.50 87 PHE A C 1
ATOM 733 O O . PHE A 1 87 ? -13.635 3.128 13.081 1.00 97.50 87 PHE A O 1
ATOM 740 N N . SER A 1 88 ? -14.191 4.591 14.681 1.00 98.12 88 SER A N 1
ATOM 741 C CA . SER A 1 88 ? -14.456 5.699 13.750 1.00 98.12 88 SER A CA 1
ATOM 742 C C . SER A 1 88 ? -13.161 6.238 13.139 1.00 98.12 88 SER A C 1
ATOM 744 O O . SER A 1 88 ? -12.194 6.534 13.851 1.00 98.12 88 SER A O 1
ATOM 746 N N . ILE A 1 89 ? -13.141 6.419 11.822 1.00 98.44 89 ILE A N 1
ATOM 747 C CA . ILE A 1 89 ? -11.965 6.900 11.099 1.00 98.44 89 ILE A CA 1
ATOM 748 C C . ILE A 1 89 ? -11.804 8.410 11.272 1.00 98.44 89 ILE A C 1
ATOM 750 O O . ILE A 1 89 ? -12.718 9.203 11.052 1.00 98.44 89 ILE A O 1
ATOM 754 N N . ASN A 1 90 ? -10.581 8.836 11.592 1.00 98.44 90 ASN A N 1
ATOM 755 C CA . ASN A 1 90 ? -10.245 10.250 11.664 1.00 98.44 90 ASN A CA 1
ATOM 756 C C . ASN A 1 90 ? -9.552 10.750 10.384 1.00 98.44 90 ASN A C 1
ATOM 758 O O . ASN A 1 90 ? -8.360 10.517 10.164 1.00 98.44 90 ASN A O 1
ATOM 762 N N . ASN A 1 91 ? -10.258 11.550 9.585 1.00 97.56 91 ASN A N 1
ATOM 763 C CA . ASN A 1 91 ? -9.759 12.089 8.311 1.00 97.56 91 ASN A CA 1
ATOM 764 C C . ASN A 1 91 ? -8.452 12.901 8.415 1.00 97.56 91 ASN A C 1
ATOM 766 O O . ASN A 1 91 ? -7.640 12.905 7.483 1.00 97.56 91 ASN A O 1
ATOM 770 N N . ALA A 1 92 ? -8.201 13.581 9.540 1.00 97.62 92 ALA A N 1
ATOM 771 C CA . ALA A 1 92 ? -6.952 14.318 9.732 1.00 97.62 92 ALA A CA 1
ATOM 772 C C . ALA A 1 92 ? -5.756 13.368 9.917 1.00 97.62 92 ALA A C 1
ATOM 774 O O . ALA A 1 92 ? -4.674 13.630 9.376 1.00 97.62 92 ALA A O 1
ATOM 775 N N . ALA A 1 93 ? -5.949 12.250 10.625 1.00 97.38 93 ALA A N 1
ATOM 776 C CA . ALA A 1 93 ? -4.950 11.189 10.737 1.00 97.38 93 ALA A CA 1
ATOM 777 C C . ALA A 1 93 ? -4.677 10.533 9.375 1.00 97.38 93 ALA A C 1
ATOM 779 O O . ALA A 1 93 ? -3.509 10.415 8.996 1.00 97.38 93 ALA A O 1
ATOM 780 N N . VAL A 1 94 ? -5.725 10.221 8.597 1.00 97.56 94 VAL A N 1
ATOM 781 C CA . VAL A 1 94 ? -5.601 9.678 7.228 1.00 97.56 94 VAL A CA 1
ATOM 782 C C . VAL A 1 94 ? -4.788 10.621 6.343 1.00 97.56 94 VAL A C 1
ATOM 784 O O . VAL A 1 94 ? -3.799 10.214 5.734 1.00 97.56 94 VAL A O 1
ATOM 787 N N . LYS A 1 95 ? -5.133 11.916 6.319 1.00 96.31 95 LYS A N 1
ATOM 788 C CA . LYS A 1 95 ? -4.418 12.929 5.525 1.00 96.31 95 LYS A CA 1
ATOM 789 C C . LYS A 1 95 ? -2.950 13.060 5.931 1.00 96.31 95 LYS A C 1
ATOM 791 O O . LYS A 1 95 ? -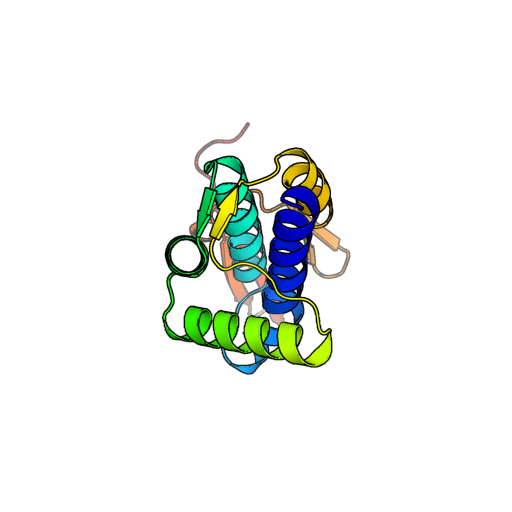2.100 13.291 5.070 1.00 96.31 95 LYS A O 1
ATOM 796 N N . LYS A 1 96 ? -2.637 12.933 7.224 1.00 95.81 96 LYS A N 1
ATOM 797 C CA . LYS A 1 96 ? -1.254 12.963 7.718 1.00 95.81 96 LYS A CA 1
ATOM 798 C C . LYS A 1 96 ? -0.489 11.713 7.286 1.00 95.81 96 LYS A C 1
ATOM 800 O O . LYS A 1 96 ? 0.619 11.851 6.773 1.00 95.81 96 LYS A O 1
ATOM 805 N N . GLN A 1 97 ? -1.073 10.528 7.455 1.00 95.50 97 GLN A N 1
ATOM 806 C CA . GLN A 1 97 ? -0.424 9.264 7.108 1.00 95.50 97 GLN A CA 1
ATOM 807 C C . GLN A 1 97 ? -0.237 9.089 5.601 1.00 95.50 97 GLN A C 1
ATOM 809 O O . GLN A 1 97 ? 0.850 8.707 5.175 1.00 95.50 97 GLN A O 1
ATOM 814 N N . ALA A 1 98 ? -1.211 9.502 4.788 1.00 93.50 98 ALA A N 1
ATOM 815 C CA . ALA A 1 98 ? -1.122 9.464 3.328 1.00 93.50 98 ALA A CA 1
ATOM 816 C C . ALA A 1 98 ? 0.121 10.185 2.771 1.00 93.50 98 ALA A C 1
ATOM 818 O O . ALA A 1 98 ? 0.645 9.800 1.735 1.00 93.50 98 ALA A O 1
ATOM 819 N N . ARG A 1 99 ? 0.652 11.202 3.467 1.00 92.06 99 ARG A N 1
ATOM 820 C CA . ARG A 1 99 ? 1.891 11.898 3.060 1.00 92.06 99 ARG A CA 1
ATOM 821 C C . ARG A 1 99 ? 3.148 11.050 3.234 1.00 92.06 99 ARG A C 1
ATOM 823 O O . ARG A 1 99 ? 4.168 11.327 2.610 1.00 92.06 99 ARG A O 1
ATOM 830 N N . THR A 1 100 ? 3.109 10.062 4.124 1.00 91.38 100 THR A N 1
ATOM 831 C CA . THR A 1 100 ? 4.243 9.167 4.378 1.00 91.38 100 THR A CA 1
ATOM 832 C C . THR A 1 100 ? 4.257 7.981 3.412 1.00 91.38 100 THR A C 1
ATOM 834 O O . THR A 1 100 ? 5.300 7.338 3.252 1.00 91.38 100 THR A O 1
ATOM 837 N N . TYR A 1 101 ? 3.124 7.708 2.766 1.00 90.06 101 TYR A N 1
ATOM 838 C CA . TYR A 1 101 ? 2.933 6.665 1.772 1.00 90.06 101 TYR A CA 1
ATOM 839 C C . TYR A 1 101 ? 3.501 7.157 0.441 1.00 90.06 101 TYR A C 1
ATOM 841 O O . TYR A 1 101 ? 2.900 7.955 -0.273 1.00 90.06 101 TYR A O 1
ATOM 849 N N . LYS A 1 102 ? 4.735 6.746 0.149 1.00 82.06 102 LYS A N 1
ATOM 850 C CA . LYS A 1 102 ? 5.437 7.158 -1.064 1.00 82.06 102 LYS A CA 1
ATOM 851 C C . LYS A 1 102 ? 5.032 6.251 -2.215 1.00 82.06 102 LYS A C 1
ATOM 853 O O . LYS A 1 102 ? 5.463 5.105 -2.256 1.00 82.06 102 LYS A O 1
ATOM 858 N N . SER A 1 103 ? 4.326 6.794 -3.194 1.00 85.00 103 SER A N 1
ATOM 859 C CA . SER A 1 103 ? 3.967 6.061 -4.411 1.00 85.00 103 SER A CA 1
ATOM 860 C C . SER A 1 103 ? 5.030 6.178 -5.514 1.00 85.00 103 SER A C 1
ATOM 862 O O . SER A 1 103 ? 4.707 6.139 -6.695 1.00 85.00 103 SER A O 1
ATOM 864 N N . VAL A 1 104 ? 6.306 6.373 -5.145 1.00 88.75 104 VAL A N 1
ATOM 865 C CA . VAL A 1 104 ? 7.407 6.557 -6.104 1.00 88.75 104 VAL A CA 1
ATOM 866 C C . VAL A 1 104 ? 8.261 5.300 -6.213 1.00 88.75 104 VAL A C 1
ATOM 868 O O . VAL A 1 104 ? 8.876 4.851 -5.242 1.00 88.75 104 VAL A O 1
ATOM 871 N N . LEU A 1 105 ? 8.356 4.772 -7.426 1.00 89.94 105 LEU A N 1
ATOM 872 C CA . LEU A 1 105 ? 9.314 3.748 -7.800 1.00 89.94 105 LEU A CA 1
ATOM 873 C C . LEU A 1 105 ? 10.607 4.426 -8.263 1.00 89.94 105 LEU A C 1
ATOM 875 O O . LEU A 1 105 ? 10.605 5.226 -9.196 1.00 89.94 105 LEU A O 1
ATOM 879 N N . LYS A 1 106 ? 11.718 4.122 -7.587 1.00 90.19 106 LYS A N 1
ATOM 880 C CA . LYS A 1 106 ? 13.043 4.664 -7.914 1.00 90.19 106 LYS A CA 1
ATOM 881 C C . LYS A 1 106 ? 13.874 3.614 -8.642 1.00 90.19 106 LYS A C 1
ATOM 883 O O . LYS A 1 106 ? 14.072 2.534 -8.086 1.00 90.19 106 LYS A O 1
ATOM 888 N N . LEU A 1 107 ? 14.369 3.950 -9.832 1.00 91.88 107 LEU A N 1
ATOM 889 C CA . LEU A 1 107 ? 15.141 3.058 -10.705 1.00 91.88 107 LEU A CA 1
ATOM 890 C C . LEU A 1 107 ? 16.509 3.682 -10.988 1.00 91.88 107 LEU A C 1
ATOM 892 O O . LEU A 1 107 ? 16.589 4.734 -11.623 1.00 91.88 107 LEU A O 1
ATOM 896 N N . ASP A 1 108 ? 17.564 3.075 -10.440 1.00 88.69 108 ASP A N 1
ATOM 897 C CA . ASP A 1 108 ? 18.986 3.416 -10.631 1.00 88.69 108 ASP A CA 1
ATOM 898 C C . ASP A 1 108 ? 19.356 4.899 -10.505 1.00 88.69 108 ASP A C 1
ATOM 900 O O . ASP A 1 108 ? 20.369 5.348 -11.027 1.00 88.69 108 ASP A O 1
ATOM 904 N N . LYS A 1 109 ? 18.534 5.675 -9.786 1.00 90.06 109 LYS A N 1
ATOM 905 C CA . LYS A 1 109 ? 18.607 7.147 -9.698 1.00 90.06 109 LYS A CA 1
ATOM 906 C C . LYS A 1 109 ? 18.404 7.878 -11.036 1.00 90.06 109 LYS A C 1
ATOM 908 O O . LYS A 1 109 ? 18.441 9.103 -11.043 1.00 90.06 109 LYS A O 1
ATOM 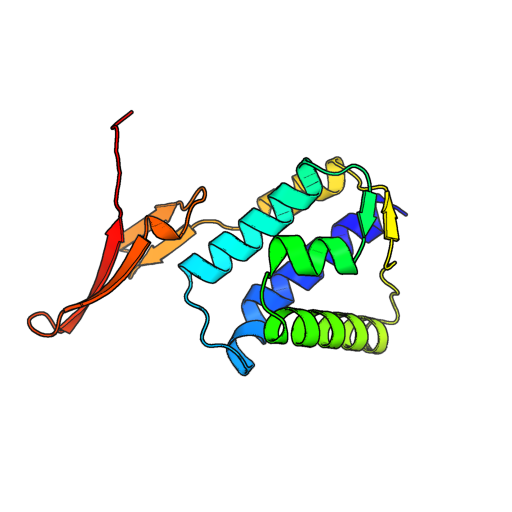913 N N . ASN A 1 110 ? 18.133 7.154 -12.119 1.00 89.94 110 ASN A N 1
ATOM 914 C CA . ASN A 1 110 ? 17.840 7.706 -13.439 1.00 89.94 110 ASN A CA 1
ATOM 915 C C . ASN A 1 110 ? 16.363 8.084 -13.566 1.00 89.94 110 ASN A C 1
ATOM 917 O O . ASN A 1 110 ? 16.033 9.093 -14.183 1.00 89.94 110 ASN A O 1
ATOM 921 N N . PHE A 1 111 ? 15.476 7.294 -12.949 1.00 92.19 111 PHE A N 1
ATOM 922 C CA . PHE A 1 111 ? 14.034 7.473 -13.086 1.00 92.19 111 PHE A CA 1
ATOM 923 C C . PHE A 1 111 ? 13.310 7.428 -11.743 1.00 92.19 111 PHE A C 1
ATOM 925 O O . PHE A 1 111 ? 13.612 6.623 -10.853 1.00 92.19 111 PHE A O 1
ATOM 932 N N . HIS A 1 112 ? 12.304 8.289 -11.634 1.00 91.88 112 HIS A N 1
ATOM 933 C CA . HIS A 1 112 ? 11.274 8.247 -10.608 1.00 91.88 112 HIS A CA 1
ATOM 934 C C . HIS A 1 112 ? 9.923 8.087 -11.305 1.00 91.88 112 HIS A C 1
ATOM 936 O O . HIS A 1 112 ? 9.502 8.989 -12.024 1.00 91.88 112 HIS A O 1
ATOM 942 N N . ILE A 1 113 ? 9.251 6.958 -11.087 1.00 90.19 113 ILE A N 1
ATOM 943 C CA . ILE A 1 113 ? 7.903 6.708 -11.609 1.00 90.19 113 ILE A CA 1
ATOM 944 C C . ILE A 1 113 ? 6.919 6.892 -10.458 1.00 90.19 113 ILE A C 1
ATOM 946 O O . ILE A 1 113 ? 7.014 6.190 -9.450 1.00 90.19 113 ILE A O 1
ATOM 950 N N . TYR A 1 114 ? 5.994 7.841 -10.588 1.00 89.69 114 TYR A N 1
ATOM 951 C CA . TYR A 1 114 ? 4.913 8.033 -9.624 1.00 89.69 114 TYR A CA 1
ATOM 952 C C . TYR A 1 114 ? 3.716 7.174 -10.027 1.00 89.69 114 TYR A C 1
ATOM 954 O O . TYR A 1 114 ? 3.111 7.385 -11.073 1.00 89.69 114 TYR A O 1
ATOM 962 N N . ILE A 1 115 ? 3.391 6.189 -9.196 1.00 88.00 115 ILE A N 1
ATOM 963 C CA . ILE A 1 115 ? 2.301 5.244 -9.428 1.00 88.00 115 ILE A CA 1
ATOM 964 C C . ILE A 1 115 ? 1.096 5.720 -8.622 1.00 88.00 115 ILE A C 1
ATOM 966 O O . ILE A 1 115 ? 1.019 5.527 -7.408 1.00 88.00 115 ILE A O 1
ATOM 970 N N . HIS A 1 116 ? 0.149 6.364 -9.296 1.00 81.50 116 HIS A N 1
ATOM 971 C CA . HIS A 1 116 ? -1.058 6.887 -8.652 1.00 81.50 116 HIS A CA 1
ATOM 972 C C . HIS A 1 116 ? -2.159 5.829 -8.459 1.00 81.50 116 HIS A C 1
ATOM 974 O O . HIS A 1 116 ? -3.094 6.058 -7.695 1.00 81.50 116 HIS A O 1
ATOM 980 N N . GLY A 1 117 ? -2.021 4.657 -9.083 1.00 72.75 117 GLY A N 1
ATOM 981 C CA . GLY A 1 117 ? -2.915 3.512 -8.926 1.00 72.75 117 GLY A CA 1
ATOM 982 C C . GLY A 1 117 ? -2.867 2.585 -10.138 1.00 72.75 117 GLY A C 1
ATOM 983 O O . GLY A 1 117 ? -2.144 2.858 -11.092 1.00 72.75 117 GLY A O 1
ATOM 984 N N . ASN A 1 118 ? -3.663 1.517 -10.076 1.00 77.19 118 ASN A N 1
ATOM 985 C CA . ASN A 1 118 ? -3.849 0.508 -11.119 1.00 77.19 118 ASN A CA 1
ATOM 986 C C . ASN A 1 118 ? -2.551 -0.188 -11.559 1.00 77.19 118 ASN A C 1
ATOM 988 O O . ASN A 1 118 ? -1.989 0.071 -12.625 1.00 77.19 118 ASN A O 1
ATOM 992 N N . ARG A 1 119 ? -2.098 -1.113 -10.710 1.00 81.88 119 ARG A N 1
ATOM 993 C CA . ARG A 1 119 ? -0.933 -1.965 -10.957 1.00 81.88 119 ARG A CA 1
ATOM 994 C C . ARG A 1 119 ? -1.017 -2.765 -12.258 1.00 81.88 119 ARG A C 1
ATOM 996 O O . ARG A 1 119 ? 0.031 -3.058 -12.821 1.00 81.88 119 ARG A O 1
ATOM 1003 N N . ASP A 1 120 ? -2.210 -3.084 -12.756 1.00 85.62 120 ASP A N 1
ATOM 1004 C CA . ASP A 1 120 ? -2.375 -3.908 -13.963 1.00 85.62 120 ASP A CA 1
ATOM 1005 C C . ASP A 1 120 ? -1.850 -3.221 -15.234 1.00 85.62 120 ASP A C 1
ATOM 1007 O O . ASP A 1 120 ? -1.576 -3.876 -16.236 1.00 85.62 120 ASP A O 1
ATOM 1011 N N . LEU A 1 121 ? -1.633 -1.903 -15.180 1.00 90.06 121 LEU A N 1
ATOM 1012 C CA . LEU A 1 121 ? -0.992 -1.129 -16.242 1.00 90.06 121 LEU A CA 1
ATOM 1013 C C . LEU A 1 121 ? 0.542 -1.140 -16.161 1.00 90.06 121 LEU A C 1
ATOM 1015 O O . LEU A 1 121 ? 1.191 -0.431 -16.930 1.00 90.06 121 LEU A O 1
ATOM 1019 N N . ILE A 1 122 ? 1.135 -1.904 -15.239 1.00 91.50 122 ILE A N 1
ATOM 1020 C CA . ILE A 1 122 ? 2.582 -1.971 -15.024 1.00 91.50 122 ILE A CA 1
ATOM 1021 C C . ILE A 1 122 ? 3.055 -3.423 -15.097 1.00 91.50 122 ILE A C 1
ATOM 1023 O O . ILE A 1 122 ? 2.730 -4.251 -14.252 1.00 91.50 122 ILE A O 1
ATOM 1027 N N . GLU A 1 123 ? 3.920 -3.712 -16.065 1.00 91.19 123 GLU A N 1
ATOM 1028 C CA . GLU A 1 123 ? 4.559 -5.021 -16.223 1.00 91.19 123 GLU A CA 1
ATOM 1029 C C . GLU A 1 123 ? 6.055 -4.901 -15.929 1.00 91.19 123 GLU A C 1
ATOM 1031 O O . GLU A 1 123 ? 6.752 -4.083 -16.534 1.00 91.19 123 GLU A O 1
ATOM 1036 N N . LYS A 1 124 ? 6.567 -5.735 -15.019 1.00 91.38 124 LYS A N 1
ATOM 1037 C CA . LYS A 1 124 ? 8.007 -5.879 -14.783 1.00 91.38 124 LYS A CA 1
ATOM 1038 C C . LYS A 1 124 ? 8.546 -7.036 -15.616 1.00 91.38 124 LYS A C 1
ATOM 1040 O O . LYS A 1 124 ? 7.971 -8.120 -15.595 1.00 91.38 124 LYS A O 1
ATOM 1045 N N . GLY A 1 125 ? 9.693 -6.841 -16.254 1.00 93.06 125 GLY A N 1
ATOM 1046 C CA . GLY A 1 125 ? 10.417 -7.920 -16.919 1.00 93.06 125 GLY A CA 1
ATOM 1047 C C . GLY A 1 125 ? 11.929 -7.757 -16.836 1.00 93.06 125 GLY A C 1
ATOM 1048 O O . GLY A 1 125 ? 12.445 -6.828 -16.207 1.00 93.06 125 GLY A O 1
ATOM 1049 N N . PHE A 1 126 ? 12.634 -8.689 -17.466 1.00 95.31 126 PHE A N 1
ATOM 1050 C CA . PHE A 1 126 ? 14.083 -8.675 -17.616 1.00 95.31 126 PHE A CA 1
ATOM 1051 C C . PHE A 1 126 ? 14.422 -8.884 -19.089 1.00 95.31 126 PHE A C 1
ATOM 1053 O O . PHE A 1 126 ? 13.905 -9.803 -19.718 1.00 95.31 126 PHE A O 1
ATOM 1060 N N . ASP A 1 127 ? 15.255 -8.008 -19.638 1.00 96.62 127 ASP A N 1
ATOM 1061 C CA . ASP A 1 127 ? 15.763 -8.128 -20.997 1.00 96.62 127 ASP A CA 1
ATOM 1062 C C . ASP A 1 127 ? 17.113 -8.852 -20.963 1.00 96.62 127 ASP A C 1
ATOM 1064 O O . ASP A 1 127 ? 18.117 -8.333 -20.460 1.00 96.62 127 ASP A O 1
ATOM 1068 N N . ASP A 1 128 ? 17.133 -10.071 -21.499 1.00 96.75 128 ASP A N 1
ATOM 1069 C CA . ASP A 1 128 ? 18.320 -10.917 -21.536 1.00 96.75 128 ASP A CA 1
ATOM 1070 C C . ASP A 1 128 ? 19.425 -10.420 -22.472 1.00 96.75 128 ASP A C 1
ATOM 1072 O O . ASP A 1 128 ? 20.586 -10.777 -22.253 1.00 96.75 128 ASP A O 1
ATOM 1076 N N . ALA A 1 129 ? 19.100 -9.618 -23.488 1.00 96.88 129 ALA A N 1
ATOM 1077 C CA . ALA A 1 129 ? 20.065 -9.124 -24.465 1.00 96.88 129 ALA A CA 1
ATOM 1078 C C . ALA A 1 129 ? 20.908 -7.981 -23.890 1.00 96.88 129 ALA A C 1
ATOM 1080 O O . ALA A 1 129 ? 22.122 -7.950 -24.090 1.00 96.88 129 ALA A O 1
ATOM 1081 N N . VAL A 1 130 ? 20.282 -7.073 -23.134 1.00 96.19 130 VAL A N 1
ATOM 1082 C CA . VAL A 1 130 ? 20.980 -5.951 -22.476 1.00 96.19 130 VAL A CA 1
ATOM 1083 C C . VAL A 1 130 ? 21.264 -6.190 -20.991 1.00 96.19 130 VAL A C 1
ATOM 1085 O O . VAL A 1 130 ? 21.916 -5.366 -20.355 1.00 96.19 130 VAL A O 1
ATOM 1088 N N . LYS A 1 131 ? 20.809 -7.322 -20.438 1.00 96.31 131 LYS A N 1
ATOM 1089 C CA . LYS A 1 131 ? 20.967 -7.715 -19.026 1.00 96.31 131 LYS A CA 1
ATOM 1090 C C . LYS A 1 131 ? 20.433 -6.668 -18.044 1.00 96.31 131 LYS A C 1
ATOM 1092 O O . LYS A 1 131 ? 21.041 -6.407 -17.007 1.00 96.31 131 LYS A O 1
ATOM 1097 N N . MET A 1 132 ? 19.275 -6.085 -18.354 1.00 95.19 132 MET A N 1
ATOM 1098 C CA . MET A 1 132 ? 18.631 -5.054 -17.533 1.00 95.19 132 MET A CA 1
ATOM 1099 C C . MET A 1 132 ? 17.181 -5.414 -17.214 1.00 95.19 132 MET A C 1
ATOM 1101 O O . MET A 1 132 ? 16.475 -6.013 -18.020 1.00 95.19 132 MET A O 1
ATOM 1105 N N . SER A 1 133 ? 16.716 -5.017 -16.027 1.00 94.25 133 SER A N 1
ATOM 1106 C CA . SER A 1 133 ? 15.285 -5.057 -15.706 1.00 94.25 133 SER A CA 1
ATOM 1107 C C . SER A 1 133 ? 14.566 -3.884 -16.364 1.00 94.25 133 SER A C 1
ATOM 1109 O O . SER A 1 133 ? 15.111 -2.782 -16.419 1.00 94.25 133 SER A O 1
ATOM 1111 N N . TYR A 1 134 ? 13.321 -4.089 -16.780 1.00 93.81 134 TYR A N 1
ATOM 1112 C CA . TYR A 1 134 ? 12.470 -3.025 -17.304 1.00 93.81 134 TYR A CA 1
ATOM 1113 C C . TYR A 1 134 ? 11.117 -2.995 -16.591 1.00 93.81 134 TYR A C 1
ATOM 1115 O O . TYR A 1 134 ? 10.661 -3.992 -16.023 1.00 93.81 134 TYR A O 1
ATOM 1123 N N . TYR A 1 135 ? 10.464 -1.839 -16.672 1.00 93.06 135 TYR A N 1
ATOM 1124 C CA . TYR A 1 135 ? 9.033 -1.699 -16.435 1.00 93.06 135 TYR A CA 1
ATOM 1125 C C . TYR A 1 135 ? 8.381 -1.183 -17.717 1.00 93.06 135 TYR A C 1
ATOM 1127 O O . TYR A 1 135 ? 8.842 -0.187 -18.273 1.00 93.06 135 TYR A O 1
ATOM 1135 N N . LYS A 1 136 ? 7.323 -1.848 -18.183 1.00 93.62 136 LYS A N 1
ATOM 1136 C CA . LYS A 1 136 ? 6.414 -1.310 -19.201 1.00 93.62 136 LYS A CA 1
ATOM 1137 C C . LYS A 1 136 ? 5.238 -0.662 -18.492 1.00 93.62 136 LYS A C 1
ATOM 1139 O O . LYS A 1 136 ? 4.723 -1.229 -17.530 1.00 93.62 136 LYS A O 1
ATOM 1144 N N . VAL A 1 137 ? 4.829 0.503 -18.978 1.00 92.56 137 VAL A N 1
ATOM 1145 C CA . VAL A 1 137 ? 3.634 1.206 -18.510 1.00 92.56 137 VAL A CA 1
ATOM 1146 C C . VAL A 1 137 ? 2.681 1.337 -19.689 1.00 92.56 137 VAL A C 1
ATOM 1148 O O . VAL A 1 137 ? 3.084 1.806 -20.753 1.00 92.56 137 VAL A O 1
ATOM 1151 N N . TYR A 1 138 ? 1.440 0.906 -19.501 1.00 91.38 138 TYR A N 1
ATOM 1152 C CA . TYR A 1 138 ? 0.382 0.982 -20.504 1.00 91.38 138 TYR A CA 1
ATOM 1153 C C . TYR A 1 138 ? -0.529 2.182 -20.211 1.00 91.38 138 TYR A C 1
ATOM 1155 O O . TYR A 1 138 ? -0.851 2.456 -19.056 1.00 91.38 138 TYR A O 1
ATOM 1163 N N . PHE A 1 139 ? -0.950 2.904 -21.250 1.00 92.88 139 PHE A N 1
ATOM 1164 C CA . PHE A 1 139 ? -1.878 4.032 -21.144 1.00 92.88 139 PHE A CA 1
ATOM 1165 C C . PHE A 1 139 ? -2.871 4.013 -22.313 1.00 92.88 139 PHE A C 1
ATOM 1167 O O . PHE A 1 139 ? -2.558 3.482 -23.377 1.00 92.88 139 PHE A O 1
ATOM 1174 N N . ASN A 1 140 ? -4.065 4.577 -22.101 1.00 91.88 140 ASN A N 1
ATOM 1175 C CA . ASN A 1 140 ? -5.107 4.674 -23.132 1.00 91.88 140 ASN A CA 1
ATOM 1176 C C . ASN A 1 140 ? -5.145 6.063 -23.783 1.00 91.88 140 ASN A C 1
ATOM 1178 O O . ASN A 1 140 ? -5.235 6.171 -25.000 1.00 91.88 140 ASN A O 1
ATOM 1182 N N . GLU A 1 141 ? -5.075 7.117 -22.968 1.00 92.50 141 GLU A N 1
ATOM 1183 C CA . GLU A 1 141 ? -5.154 8.515 -23.396 1.00 92.50 141 GLU A CA 1
ATOM 1184 C C . GLU A 1 141 ? -4.037 9.320 -22.718 1.00 92.50 141 GLU A C 1
ATOM 1186 O O . GLU A 1 141 ? -3.698 9.060 -21.560 1.00 92.50 141 GLU A O 1
ATOM 1191 N N . GLU A 1 142 ? -3.454 10.271 -23.448 1.00 89.88 142 GLU A N 1
ATOM 1192 C CA . GLU A 1 142 ? -2.466 11.229 -22.939 1.00 89.88 142 GLU A CA 1
ATOM 1193 C C . GLU A 1 142 ? -3.185 12.503 -22.460 1.00 89.88 142 GLU A C 1
ATOM 1195 O O . GLU A 1 142 ? -4.176 12.914 -23.069 1.00 89.88 142 GLU A O 1
ATOM 1200 N N . GLN A 1 143 ? -2.711 13.101 -21.360 1.00 75.25 143 GLN A N 1
ATOM 1201 C CA . GLN A 1 143 ? -3.242 14.350 -20.791 1.00 75.25 143 GLN A CA 1
ATOM 1202 C C . GLN A 1 143 ? -2.251 15.500 -20.931 1.00 75.25 143 GLN A C 1
ATOM 1204 O O . GLN A 1 143 ? -1.045 15.258 -20.696 1.00 75.25 143 GLN A O 1
#